Protein AF-A0A6D1ACF1-F1 (afdb_monomer_lite)

Structure (mmCIF, N/CA/C/O backbone):
data_AF-A0A6D1ACF1-F1
#
_entry.id   AF-A0A6D1ACF1-F1
#
loop_
_atom_site.group_PDB
_atom_site.id
_atom_site.type_symbol
_atom_site.label_atom_id
_atom_site.label_alt_id
_atom_site.label_comp_id
_atom_site.label_asym_id
_atom_site.label_entity_id
_atom_site.label_seq_id
_atom_site.pdbx_PDB_ins_code
_atom_site.Cartn_x
_atom_site.Cartn_y
_atom_site.Cartn_z
_atom_site.occupancy
_atom_site.B_iso_or_equiv
_atom_site.auth_seq_id
_atom_site.auth_comp_id
_atom_site.auth_asym_id
_atom_site.auth_atom_id
_atom_site.pdbx_PDB_model_num
ATOM 1 N N . GLY A 1 1 ? -21.758 5.285 34.427 1.00 74.50 1 GLY A N 1
ATOM 2 C CA . GLY A 1 1 ? -21.162 5.764 33.164 1.00 74.50 1 GLY A CA 1
ATOM 3 C C . GLY A 1 1 ? -19.931 4.934 32.872 1.00 74.50 1 GLY A C 1
ATOM 4 O O . GLY A 1 1 ? -19.486 4.248 33.783 1.00 74.50 1 GLY A O 1
ATOM 5 N N . LEU A 1 2 ? -19.433 4.956 31.635 1.00 83.50 2 LEU A N 1
ATOM 6 C CA . LEU A 1 2 ? -18.129 4.371 31.288 1.00 83.50 2 LEU A CA 1
ATOM 7 C C . LEU A 1 2 ? -16.999 5.167 31.961 1.00 83.50 2 LEU A C 1
ATOM 9 O O . LEU A 1 2 ? -17.152 6.373 32.152 1.00 83.50 2 LEU A O 1
ATOM 13 N N . ASP A 1 3 ? -15.914 4.484 32.323 1.00 93.50 3 ASP A N 1
ATOM 14 C CA . ASP A 1 3 ? -14.708 5.090 32.902 1.00 93.50 3 ASP A CA 1
ATOM 15 C C . ASP A 1 3 ? -13.854 5.778 31.815 1.00 93.50 3 ASP A C 1
ATOM 17 O O . ASP A 1 3 ? -13.923 5.405 30.642 1.00 93.50 3 ASP A O 1
ATOM 21 N N . GLU A 1 4 ? -13.060 6.782 32.191 1.00 92.06 4 GLU A N 1
ATOM 22 C CA . GLU A 1 4 ? -12.230 7.598 31.292 1.00 92.06 4 GLU A CA 1
ATOM 23 C C . GLU A 1 4 ? -11.203 6.750 30.528 1.00 92.06 4 GLU A C 1
ATOM 25 O O . GLU A 1 4 ? -11.013 6.945 29.327 1.00 92.06 4 GLU A O 1
ATOM 30 N N . GLU A 1 5 ? -10.620 5.746 31.188 1.00 93.75 5 GLU A N 1
ATOM 31 C CA . GLU A 1 5 ? -9.700 4.787 30.565 1.00 93.75 5 GLU A CA 1
ATOM 32 C C . GLU A 1 5 ? -10.390 4.005 29.436 1.00 93.75 5 GLU A C 1
ATOM 34 O O . GLU A 1 5 ? -9.891 3.947 28.312 1.00 93.75 5 GLU A O 1
ATOM 39 N N . VAL A 1 6 ? -11.607 3.514 29.686 1.00 94.50 6 VAL A N 1
ATOM 40 C CA . VAL A 1 6 ? -12.395 2.772 28.691 1.00 94.50 6 VAL A CA 1
ATOM 41 C C . VAL A 1 6 ? -12.794 3.671 27.518 1.00 94.50 6 VAL A C 1
ATOM 43 O O . VAL A 1 6 ? -12.761 3.249 26.362 1.00 94.50 6 VAL A O 1
ATOM 46 N N . ILE A 1 7 ? -13.157 4.929 27.786 1.00 95.44 7 ILE A N 1
ATOM 47 C CA . ILE A 1 7 ? -13.475 5.905 26.733 1.00 95.44 7 ILE A CA 1
ATOM 48 C C . ILE A 1 7 ? -12.252 6.135 25.837 1.00 95.44 7 ILE A C 1
ATOM 50 O O . ILE A 1 7 ? -12.383 6.167 24.609 1.00 95.44 7 ILE A O 1
ATOM 54 N N . GLN A 1 8 ? -11.067 6.258 26.435 1.00 95.88 8 GLN A N 1
ATOM 55 C CA . GLN A 1 8 ? -9.828 6.473 25.700 1.00 95.88 8 GLN A CA 1
ATOM 56 C C . GLN A 1 8 ? -9.447 5.258 24.842 1.00 95.88 8 GLN A C 1
ATOM 58 O O . GLN A 1 8 ? -9.085 5.429 23.676 1.00 95.88 8 GLN A O 1
ATOM 63 N N . GLU A 1 9 ? -9.576 4.038 25.366 1.00 95.88 9 GLU A N 1
ATOM 64 C CA . GLU A 1 9 ? -9.336 2.80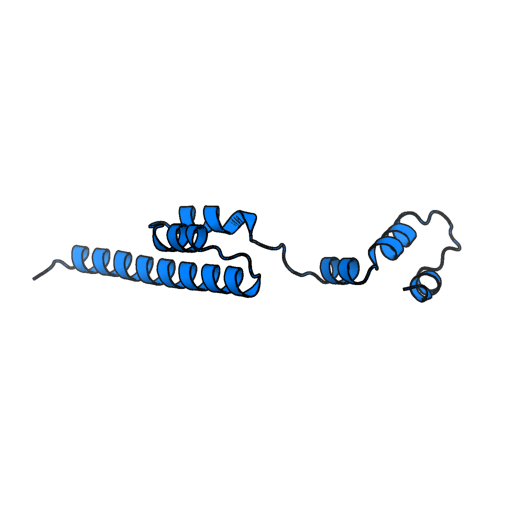3 24.606 1.00 95.88 9 GLU A CA 1
ATOM 65 C C . GLU A 1 9 ? -10.275 2.678 23.401 1.00 95.88 9 GLU A C 1
ATOM 67 O O . GLU A 1 9 ? -9.830 2.423 22.276 1.00 95.88 9 GLU A O 1
ATOM 72 N N . ILE A 1 10 ? -11.573 2.933 23.603 1.00 95.81 10 ILE A N 1
ATOM 73 C CA . ILE A 1 10 ? -12.570 2.918 22.524 1.00 95.81 10 ILE A CA 1
ATOM 74 C C . ILE A 1 10 ? -12.204 3.946 21.451 1.00 95.81 10 ILE A C 1
ATOM 76 O O . ILE A 1 10 ? -12.243 3.638 20.258 1.00 95.81 10 ILE A O 1
ATOM 80 N N . HIS A 1 11 ? -11.816 5.158 21.853 1.00 96.25 11 HIS A N 1
ATOM 81 C CA . HIS A 1 11 ? -11.423 6.207 20.917 1.00 96.25 11 HIS A CA 1
ATOM 82 C C . HIS A 1 11 ? -10.178 5.820 20.100 1.00 96.25 11 HIS A C 1
ATOM 84 O O . HIS A 1 11 ? -10.126 6.058 18.887 1.00 96.25 11 HIS A O 1
ATOM 90 N N . GLN A 1 12 ? -9.186 5.185 20.728 1.00 96.25 12 GLN A N 1
ATOM 91 C CA . GLN A 1 12 ? -7.991 4.690 20.041 1.00 96.25 12 GLN A CA 1
ATOM 92 C C . GLN A 1 12 ? -8.331 3.592 19.030 1.00 96.25 12 GLN A C 1
ATOM 94 O O . GLN A 1 12 ? -7.911 3.679 17.873 1.00 96.25 12 GLN A O 1
ATOM 99 N N . MET A 1 13 ? -9.140 2.603 19.425 1.00 95.75 13 MET A N 1
ATOM 100 C CA . MET A 1 13 ? -9.601 1.549 18.517 1.00 95.75 13 MET A CA 1
ATOM 101 C C . MET A 1 13 ? -10.401 2.120 17.347 1.00 95.75 13 MET A C 1
ATOM 103 O O . MET A 1 13 ? -10.191 1.730 16.198 1.00 95.75 13 MET A O 1
ATOM 107 N N . TYR A 1 14 ? -11.295 3.069 17.611 1.00 96.81 14 TYR A N 1
ATOM 108 C CA . TYR A 1 14 ? -12.080 3.737 16.578 1.00 96.81 14 TYR A CA 1
ATOM 109 C C . TYR A 1 14 ? -11.184 4.468 15.570 1.00 96.81 14 TYR A C 1
ATOM 111 O O . TYR A 1 14 ? -11.306 4.267 14.360 1.00 96.81 14 TYR A O 1
ATOM 119 N N . THR A 1 15 ? -10.233 5.259 16.068 1.00 97.12 15 THR A N 1
ATOM 120 C CA . THR A 1 15 ? -9.294 6.014 15.229 1.00 97.12 15 THR A CA 1
ATOM 121 C C . THR A 1 15 ? -8.444 5.077 14.373 1.00 97.12 15 THR A C 1
ATOM 123 O O . THR A 1 15 ? -8.320 5.279 13.164 1.00 97.12 15 THR A O 1
ATOM 126 N N . TYR A 1 16 ? -7.918 4.004 14.969 1.00 96.25 16 TYR A N 1
ATOM 127 C CA . TYR A 1 16 ? -7.146 2.993 14.253 1.00 96.25 16 TYR A CA 1
ATOM 128 C C . TYR A 1 16 ? -7.950 2.351 13.112 1.00 96.25 16 TYR A C 1
ATOM 130 O O . TYR A 1 16 ? -7.443 2.234 11.993 1.00 96.25 16 TYR A O 1
ATOM 138 N N . ASN A 1 17 ? -9.209 1.982 13.368 1.00 96.31 17 ASN A N 1
ATOM 139 C CA . ASN A 1 17 ? -10.082 1.370 12.366 1.00 96.31 17 ASN A CA 1
ATOM 140 C C . ASN A 1 17 ? -10.418 2.332 11.218 1.00 96.31 17 ASN A C 1
ATOM 142 O O . ASN A 1 17 ? -10.419 1.921 10.058 1.00 96.31 17 ASN A O 1
ATOM 146 N N . ILE A 1 18 ? -10.631 3.622 11.504 1.00 97.38 18 ILE A N 1
ATOM 147 C CA . ILE A 1 18 ? -10.799 4.638 10.453 1.00 97.38 18 ILE A CA 1
ATOM 148 C C . ILE A 1 18 ? -9.571 4.688 9.547 1.00 97.38 18 ILE A C 1
ATOM 150 O O . ILE A 1 18 ? -9.702 4.712 8.323 1.00 97.38 18 ILE A O 1
ATOM 154 N N . GLU A 1 19 ? -8.373 4.738 10.126 1.00 97.19 19 GLU A N 1
ATOM 155 C CA . GLU A 1 19 ? -7.138 4.808 9.347 1.00 97.19 19 GLU A CA 1
ATOM 156 C C . GLU A 1 19 ? -6.908 3.545 8.517 1.00 97.19 19 GLU A C 1
ATOM 158 O O . GLU A 1 19 ? -6.481 3.640 7.364 1.00 97.19 19 GLU A O 1
ATOM 163 N N . LEU A 1 20 ? -7.213 2.373 9.079 1.00 97.44 20 LEU A N 1
ATOM 164 C CA . LEU A 1 20 ? -7.147 1.105 8.362 1.00 97.44 20 LEU A CA 1
ATOM 165 C C . LEU A 1 20 ? -8.100 1.107 7.160 1.00 97.44 20 LEU A C 1
ATOM 167 O O . LEU A 1 20 ? -7.665 0.810 6.050 1.00 97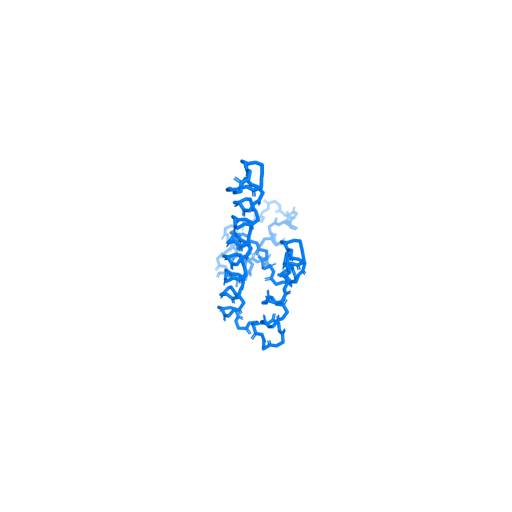.44 20 LEU A O 1
ATOM 171 N N . ASN A 1 21 ? -9.358 1.514 7.347 1.00 97.38 21 ASN A N 1
ATOM 172 C CA . ASN A 1 21 ? -10.347 1.574 6.268 1.00 97.38 21 ASN A CA 1
ATOM 173 C C . ASN A 1 21 ? -9.949 2.565 5.169 1.00 97.38 21 ASN A C 1
ATOM 175 O O . ASN A 1 21 ? -9.944 2.205 3.994 1.00 97.38 21 ASN A O 1
ATOM 179 N N . LYS A 1 22 ? -9.487 3.769 5.535 1.00 97.56 22 LYS A N 1
ATOM 180 C CA . LYS A 1 22 ? -8.943 4.735 4.563 1.00 97.56 22 LYS A CA 1
ATOM 181 C C . LYS A 1 22 ? -7.792 4.143 3.750 1.00 97.56 22 LYS A C 1
ATOM 183 O O . LYS A 1 22 ? -7.657 4.412 2.557 1.00 97.56 22 LYS A O 1
ATOM 188 N N . ARG A 1 23 ? -6.936 3.339 4.389 1.00 97.06 23 ARG A N 1
ATOM 189 C CA . ARG A 1 23 ? -5.817 2.685 3.709 1.00 97.06 23 ARG A CA 1
ATOM 190 C C . ARG A 1 23 ? -6.284 1.570 2.770 1.00 97.06 23 ARG A C 1
ATOM 192 O O . ARG A 1 23 ? -5.755 1.497 1.661 1.00 97.06 23 ARG A O 1
ATOM 199 N N . LYS A 1 24 ? -7.270 0.759 3.174 1.00 97.88 24 LYS A N 1
ATOM 200 C CA . LYS A 1 24 ? -7.908 -0.260 2.319 1.00 97.88 24 LYS A CA 1
ATOM 201 C C . LYS A 1 24 ? -8.475 0.376 1.050 1.00 97.88 24 LYS A C 1
ATOM 203 O O . LYS A 1 24 ? -8.103 -0.028 -0.048 1.00 97.88 24 LYS A O 1
ATOM 208 N N . GLU A 1 25 ? -9.274 1.433 1.199 1.00 97.56 25 GLU A N 1
ATOM 209 C CA . GLU A 1 25 ? -9.871 2.177 0.081 1.00 97.56 25 GLU A CA 1
ATOM 210 C C . GLU A 1 25 ? -8.809 2.722 -0.885 1.00 97.56 25 GLU A C 1
ATOM 212 O O . GLU A 1 25 ? -8.928 2.572 -2.102 1.00 97.56 25 GLU A O 1
ATOM 217 N N . ALA A 1 26 ? -7.733 3.312 -0.353 1.00 96.19 26 ALA A N 1
ATOM 218 C CA . ALA A 1 26 ? -6.642 3.831 -1.173 1.00 96.19 26 ALA A CA 1
ATOM 219 C C . ALA A 1 26 ? -5.941 2.727 -1.981 1.00 96.19 26 ALA A C 1
ATOM 221 O O . ALA A 1 26 ? -5.642 2.923 -3.158 1.00 96.19 26 ALA A O 1
ATOM 222 N N . ILE A 1 27 ? -5.681 1.568 -1.368 1.00 95.44 27 ILE A N 1
ATOM 223 C CA . ILE A 1 27 ? -5.056 0.422 -2.042 1.00 95.44 27 ILE A CA 1
ATOM 224 C C . ILE A 1 27 ? -5.978 -0.135 -3.128 1.00 95.44 27 ILE A C 1
ATOM 226 O O . ILE A 1 27 ? -5.519 -0.336 -4.252 1.00 95.44 27 ILE A O 1
ATOM 230 N N . ILE A 1 28 ? -7.266 -0.325 -2.828 1.00 96.81 28 ILE A N 1
ATOM 231 C CA . ILE A 1 28 ? -8.273 -0.777 -3.799 1.00 96.81 28 ILE A CA 1
ATOM 232 C C . ILE A 1 28 ? -8.271 0.149 -5.013 1.00 96.81 28 ILE A C 1
ATOM 234 O O . ILE A 1 28 ? -8.089 -0.325 -6.131 1.00 96.81 28 ILE A O 1
ATOM 238 N N . LYS A 1 29 ? -8.349 1.466 -4.798 1.00 96.06 29 LYS A N 1
ATOM 239 C CA . LYS A 1 29 ? -8.335 2.451 -5.884 1.00 96.06 29 LYS A CA 1
ATOM 240 C C . LYS A 1 29 ? -7.071 2.360 -6.745 1.00 96.06 29 LYS A C 1
ATOM 242 O O . LYS A 1 29 ? -7.162 2.360 -7.968 1.00 96.06 29 LYS A O 1
ATOM 247 N N . ILE A 1 30 ? -5.892 2.226 -6.129 1.00 93.12 30 ILE A N 1
ATOM 248 C CA . ILE A 1 30 ? -4.625 2.065 -6.867 1.00 93.12 30 ILE A CA 1
ATOM 249 C C . ILE A 1 30 ? -4.641 0.787 -7.719 1.00 93.12 30 ILE A C 1
ATOM 251 O O . ILE A 1 30 ? -4.152 0.784 -8.850 1.00 93.12 30 ILE A O 1
ATOM 255 N N . LEU A 1 31 ? -5.167 -0.313 -7.179 1.00 93.75 31 LEU A N 1
ATOM 256 C CA . LEU A 1 31 ? -5.259 -1.585 -7.893 1.00 93.75 31 LEU A CA 1
ATOM 257 C C . LEU A 1 31 ? -6.282 -1.526 -9.036 1.00 93.75 31 LEU A C 1
ATOM 259 O O . LEU A 1 31 ? -6.016 -2.078 -10.104 1.00 93.75 31 LEU A O 1
ATOM 263 N N . GLU A 1 32 ? -7.406 -0.828 -8.853 1.00 94.50 32 GLU A N 1
ATOM 264 C CA . GLU A 1 32 ? -8.407 -0.575 -9.900 1.00 94.50 32 GLU A CA 1
ATOM 265 C C . GLU A 1 32 ? -7.825 0.260 -11.042 1.00 94.50 32 GLU A C 1
ATOM 267 O O . GLU A 1 32 ? -7.929 -0.133 -12.204 1.00 94.50 32 GLU A O 1
ATOM 272 N N . GLU A 1 33 ? -7.140 1.363 -10.726 1.00 91.56 33 GLU A N 1
ATOM 273 C CA . GLU A 1 33 ? -6.486 2.235 -11.714 1.00 91.56 33 GLU A CA 1
ATOM 274 C C . GLU A 1 33 ? -5.453 1.473 -12.558 1.00 91.56 33 GLU A C 1
ATOM 276 O O . GLU A 1 33 ? -5.304 1.724 -13.756 1.00 91.56 33 GLU A O 1
ATOM 281 N N . LYS A 1 34 ? -4.767 0.497 -11.953 1.00 87.69 34 LYS A N 1
ATOM 282 C CA . LYS A 1 34 ? -3.809 -0.381 -12.640 1.00 87.69 34 LYS A CA 1
ATOM 283 C C . LYS A 1 34 ? -4.449 -1.595 -13.317 1.00 87.69 34 LYS A C 1
ATOM 285 O O . LYS A 1 34 ? -3.725 -2.358 -13.951 1.00 87.69 34 LYS A O 1
ATOM 290 N N . LYS A 1 35 ? -5.769 -1.787 -13.198 1.00 91.75 35 LYS A N 1
ATOM 291 C CA . LYS A 1 35 ? -6.502 -2.980 -13.668 1.00 91.75 35 LYS A CA 1
ATOM 292 C C . LYS A 1 35 ? -5.959 -4.297 -13.086 1.00 91.75 35 LYS A C 1
ATOM 294 O O . LYS A 1 35 ? -6.005 -5.333 -13.740 1.00 91.75 35 LYS A O 1
ATOM 299 N N . LEU A 1 36 ? -5.432 -4.244 -11.860 1.00 91.88 36 LEU A N 1
ATOM 300 C CA . LEU A 1 36 ? -4.883 -5.384 -11.113 1.00 91.88 36 LEU A CA 1
ATOM 301 C C . LEU A 1 36 ? -5.844 -5.896 -10.029 1.00 91.88 36 LEU A C 1
ATOM 303 O O . LEU A 1 36 ? -5.580 -6.935 -9.426 1.00 91.88 36 LEU A O 1
ATOM 307 N N . LEU A 1 37 ? -6.944 -5.183 -9.756 1.00 95.62 37 LEU A N 1
ATOM 308 C CA . LEU A 1 37 ? -7.926 -5.610 -8.763 1.00 95.62 37 LEU A CA 1
ATOM 309 C C . LEU A 1 37 ? -8.760 -6.792 -9.282 1.00 95.62 37 LEU A C 1
ATOM 311 O O . LEU A 1 37 ? -9.480 -6.671 -10.272 1.00 95.62 37 LEU A O 1
ATOM 315 N N . THR A 1 38 ? -8.718 -7.910 -8.559 1.00 95.44 38 THR A N 1
ATOM 316 C CA . THR A 1 38 ? -9.635 -9.044 -8.737 1.00 95.44 38 THR A CA 1
ATOM 317 C C . THR A 1 38 ? -10.657 -9.090 -7.600 1.00 95.44 38 THR A C 1
ATOM 319 O O . THR A 1 38 ? -10.430 -8.517 -6.533 1.00 95.44 38 THR A O 1
ATOM 322 N N . ALA A 1 39 ? -11.776 -9.795 -7.801 1.00 95.75 39 ALA A N 1
ATOM 323 C CA . ALA A 1 39 ? -12.787 -9.972 -6.755 1.00 95.75 39 ALA A CA 1
ATOM 324 C C . ALA A 1 39 ? -12.197 -10.632 -5.494 1.00 95.75 39 ALA A C 1
ATOM 326 O O . ALA A 1 39 ? -12.413 -10.145 -4.390 1.00 95.75 39 ALA A O 1
ATOM 327 N N . GLU A 1 40 ? -11.373 -11.671 -5.665 1.00 95.25 40 GLU A N 1
ATOM 328 C CA . GLU A 1 40 ? -10.685 -12.345 -4.555 1.00 95.25 40 GLU A CA 1
ATOM 329 C C . GLU A 1 40 ? -9.719 -11.417 -3.809 1.00 95.25 40 GLU A C 1
ATOM 331 O O . GLU A 1 40 ? -9.648 -11.445 -2.581 1.00 95.25 40 GLU A O 1
ATOM 336 N N . LEU A 1 41 ? -8.965 -10.585 -4.538 1.00 94.25 41 LEU A N 1
ATOM 337 C CA . LEU A 1 41 ? -8.028 -9.639 -3.934 1.00 94.25 41 LEU A CA 1
ATOM 338 C C . LEU A 1 41 ? -8.767 -8.546 -3.159 1.00 94.25 41 LEU A C 1
ATOM 340 O O . LEU A 1 41 ? -8.334 -8.181 -2.069 1.00 94.25 41 LEU A O 1
ATOM 344 N N . LYS A 1 42 ? -9.897 -8.066 -3.690 1.00 96.19 42 LYS A N 1
ATOM 345 C CA . LYS A 1 42 ? -10.764 -7.113 -2.997 1.00 96.19 42 LYS A CA 1
ATOM 346 C C . LYS A 1 42 ? -11.269 -7.691 -1.675 1.00 96.19 42 LYS A C 1
ATOM 348 O O . LYS A 1 42 ? -11.067 -7.063 -0.644 1.00 96.19 42 LYS A O 1
ATOM 353 N N . THR A 1 43 ? -11.816 -8.908 -1.688 1.00 96.81 43 THR A N 1
ATOM 354 C CA . THR A 1 43 ? -12.269 -9.591 -0.466 1.00 96.81 43 THR A CA 1
ATOM 355 C C . THR A 1 43 ? -11.140 -9.731 0.554 1.00 96.81 43 THR A C 1
ATOM 357 O O . THR A 1 43 ? -11.319 -9.365 1.710 1.00 96.81 43 THR A O 1
ATOM 360 N N . LYS A 1 44 ? -9.940 -10.149 0.127 1.00 96.06 44 LYS A N 1
ATOM 361 C CA . LYS A 1 44 ? -8.771 -10.231 1.021 1.00 96.06 44 LYS A CA 1
ATOM 362 C C . LYS A 1 44 ? -8.397 -8.885 1.648 1.00 96.06 44 LYS A C 1
ATOM 364 O O . LYS A 1 44 ? -7.968 -8.853 2.795 1.00 96.06 44 LYS A O 1
ATOM 369 N N . ILE A 1 45 ? -8.524 -7.784 0.907 1.00 96.50 45 ILE A N 1
ATOM 370 C CA . ILE A 1 45 ? -8.257 -6.432 1.421 1.00 96.50 45 ILE A CA 1
ATOM 371 C C . ILE A 1 45 ? -9.362 -5.978 2.386 1.00 96.50 45 ILE A C 1
ATOM 373 O O . ILE A 1 45 ? -9.065 -5.333 3.391 1.00 96.50 45 ILE A O 1
ATOM 377 N N . ASP A 1 46 ? -10.619 -6.320 2.117 1.00 95.69 46 ASP A N 1
ATOM 378 C CA . ASP A 1 46 ? -11.748 -5.955 2.974 1.00 95.69 46 ASP A CA 1
ATOM 379 C C . ASP A 1 46 ? -11.709 -6.710 4.318 1.00 95.69 46 ASP A C 1
ATOM 381 O O . ASP A 1 46 ? -11.999 -6.113 5.356 1.00 95.69 46 ASP A O 1
ATOM 385 N N . GLU A 1 47 ? -11.252 -7.966 4.327 1.00 96.19 47 GLU A N 1
ATOM 386 C CA . GLU A 1 47 ? -11.212 -8.852 5.505 1.00 96.19 47 GLU A CA 1
ATOM 387 C C . GLU A 1 47 ? -10.000 -8.657 6.437 1.00 96.19 47 GLU A C 1
ATOM 389 O O . GLU A 1 47 ? -9.981 -9.221 7.526 1.00 96.19 47 GLU A O 1
ATOM 394 N N . VAL A 1 48 ? -8.967 -7.890 6.063 1.00 95.94 48 VAL A N 1
ATOM 395 C CA . VAL A 1 48 ? -7.798 -7.724 6.952 1.00 95.94 48 VAL A CA 1
ATOM 396 C C . VAL A 1 48 ? -8.059 -6.763 8.108 1.00 95.94 48 VAL A C 1
ATOM 398 O O . VAL A 1 48 ? -8.445 -5.614 7.907 1.00 95.94 48 VAL A O 1
ATOM 401 N N . ASP A 1 49 ? -7.702 -7.184 9.318 1.00 93.94 49 ASP A N 1
ATOM 402 C CA . ASP A 1 49 ? -7.908 -6.390 10.542 1.00 93.94 49 ASP A CA 1
ATOM 403 C C . ASP A 1 49 ? -6.659 -5.623 10.997 1.00 93.94 49 ASP A C 1
ATOM 405 O O . ASP A 1 49 ? -6.679 -4.851 11.960 1.00 93.94 49 ASP A O 1
ATOM 409 N N . THR A 1 50 ? -5.529 -5.819 10.309 1.00 95.81 50 THR A N 1
ATOM 410 C CA . THR A 1 50 ? -4.262 -5.183 10.678 1.00 95.81 50 THR A CA 1
ATOM 411 C C . THR A 1 50 ? -3.623 -4.432 9.522 1.00 95.81 50 THR A C 1
ATOM 413 O O . THR A 1 50 ? -3.602 -4.898 8.381 1.00 95.81 50 THR A O 1
ATOM 416 N N . LYS A 1 51 ? -3.019 -3.278 9.836 1.00 94.44 51 LYS A N 1
ATOM 417 C CA . LYS A 1 51 ? -2.236 -2.497 8.865 1.00 94.44 51 LYS A 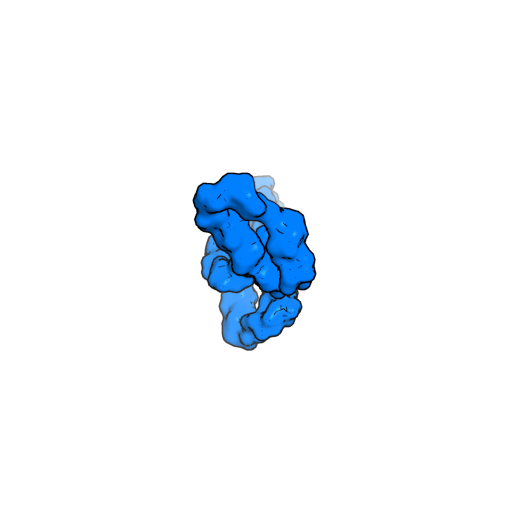CA 1
ATOM 418 C C . LYS A 1 51 ? -1.086 -3.322 8.273 1.00 94.44 51 LYS A C 1
ATOM 420 O O . LYS A 1 51 ? -0.811 -3.213 7.086 1.00 94.44 51 LYS A O 1
ATOM 425 N N . ALA A 1 52 ? -0.448 -4.174 9.077 1.00 95.50 52 ALA A N 1
ATOM 426 C CA . ALA A 1 52 ? 0.651 -5.023 8.621 1.00 95.50 52 ALA A CA 1
ATOM 427 C C . ALA A 1 52 ? 0.197 -6.060 7.579 1.00 95.50 52 ALA A C 1
ATOM 429 O O . ALA A 1 52 ? 0.817 -6.177 6.525 1.00 95.50 52 ALA A O 1
ATOM 430 N N . ALA A 1 53 ? -0.906 -6.774 7.834 1.00 96.31 53 ALA A N 1
ATOM 431 C CA . ALA A 1 53 ? -1.449 -7.732 6.871 1.00 96.31 53 ALA A CA 1
ATOM 432 C C . ALA A 1 53 ? -1.891 -7.044 5.572 1.00 96.31 53 ALA A C 1
ATOM 434 O O . ALA A 1 53 ? -1.619 -7.552 4.485 1.00 96.31 53 ALA A O 1
ATOM 435 N N . LEU A 1 54 ? -2.502 -5.859 5.682 1.00 97.38 54 LEU A N 1
ATOM 436 C CA . LEU A 1 54 ? -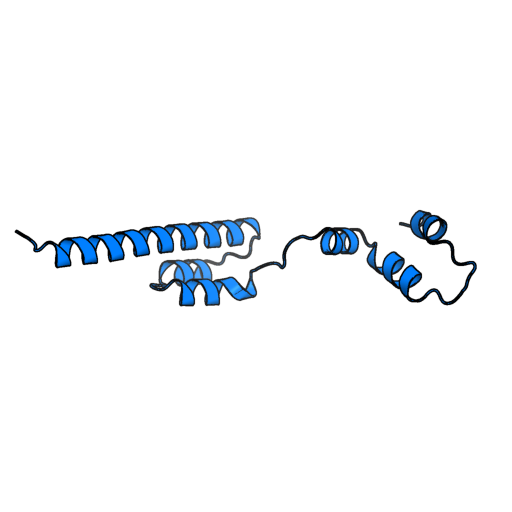2.883 -5.050 4.528 1.00 97.38 54 LEU A CA 1
ATOM 437 C C . LEU A 1 54 ? -1.675 -4.672 3.657 1.00 97.38 54 LEU A C 1
ATOM 439 O O . LEU A 1 54 ? -1.720 -4.827 2.437 1.00 97.38 54 LEU A O 1
ATOM 443 N N . GLU A 1 55 ? -0.583 -4.205 4.267 1.00 95.00 55 GLU A N 1
ATOM 444 C CA . GLU A 1 55 ? 0.632 -3.861 3.522 1.00 95.00 55 GLU A CA 1
ATOM 445 C C . GLU A 1 55 ? 1.274 -5.093 2.879 1.00 95.00 55 GLU A C 1
ATOM 447 O O . GLU A 1 55 ? 1.679 -5.009 1.724 1.00 95.00 55 GLU A O 1
ATOM 452 N N . ASN A 1 56 ? 1.284 -6.247 3.553 1.00 95.44 56 ASN A N 1
ATOM 453 C CA . ASN A 1 56 ? 1.804 -7.492 2.981 1.00 95.44 56 ASN A CA 1
ATOM 454 C C . ASN A 1 56 ? 1.034 -7.932 1.726 1.00 95.44 56 ASN A C 1
ATOM 456 O O . ASN A 1 56 ? 1.643 -8.409 0.771 1.00 95.44 56 ASN A O 1
ATOM 460 N N . ILE A 1 57 ? -0.294 -7.755 1.704 1.00 94.81 57 ILE A N 1
ATOM 461 C CA . ILE A 1 57 ? -1.118 -8.033 0.516 1.00 94.81 57 ILE A CA 1
ATOM 462 C C . ILE A 1 57 ? -0.767 -7.072 -0.623 1.00 94.81 57 ILE A C 1
ATOM 464 O O . ILE A 1 57 ? -0.721 -7.478 -1.782 1.00 94.81 57 ILE A O 1
ATOM 468 N N . TYR A 1 58 ? -0.537 -5.797 -0.310 1.00 93.69 58 TYR A N 1
ATOM 469 C CA . TYR A 1 58 ? -0.283 -4.766 -1.314 1.00 93.69 58 TYR A CA 1
ATOM 470 C C . TYR A 1 58 ? 1.167 -4.738 -1.827 1.00 93.69 58 TYR A C 1
ATOM 472 O O . TYR A 1 58 ? 1.412 -4.267 -2.939 1.00 93.69 58 TYR A O 1
ATOM 480 N N . GLU A 1 59 ? 2.125 -5.256 -1.058 1.00 91.44 59 GLU A N 1
ATOM 481 C CA . GLU A 1 59 ? 3.562 -5.215 -1.352 1.00 91.44 59 GLU A CA 1
ATOM 482 C C . GLU A 1 59 ? 3.931 -5.651 -2.785 1.00 91.44 59 GLU A C 1
ATOM 484 O O . GLU A 1 59 ? 4.640 -4.896 -3.454 1.00 91.44 59 GLU A O 1
ATOM 489 N N . PRO A 1 60 ? 3.395 -6.760 -3.341 1.00 89.81 60 PRO A N 1
ATOM 490 C CA . PRO A 1 60 ? 3.721 -7.197 -4.704 1.00 89.81 60 PRO A CA 1
ATOM 491 C C . PRO A 1 60 ? 3.266 -6.223 -5.802 1.00 89.81 60 PRO A C 1
ATOM 493 O O . PRO A 1 60 ? 3.748 -6.281 -6.930 1.00 89.81 60 PRO A O 1
ATOM 496 N N . PHE A 1 61 ? 2.318 -5.334 -5.494 1.00 89.06 61 PHE A N 1
ATOM 497 C CA . PHE A 1 61 ? 1.687 -4.413 -6.444 1.00 89.06 61 PHE A CA 1
ATOM 498 C C . PHE A 1 61 ? 2.208 -2.975 -6.331 1.00 89.06 61 PHE A C 1
ATOM 500 O O . PHE A 1 61 ? 1.845 -2.101 -7.142 1.00 89.06 61 PHE A O 1
ATOM 507 N N . LYS A 1 62 ? 3.059 -2.701 -5.333 1.00 84.94 62 LYS A N 1
ATOM 508 C CA . LYS A 1 62 ? 3.779 -1.434 -5.221 1.00 84.94 62 LYS A CA 1
ATOM 509 C C . LYS A 1 62 ? 4.733 -1.315 -6.401 1.00 84.94 62 LYS A C 1
ATOM 511 O O . LYS A 1 62 ? 5.848 -1.818 -6.402 1.00 84.94 62 LYS A O 1
ATOM 516 N N . VAL A 1 63 ? 4.278 -0.600 -7.425 1.00 72.31 63 VAL A N 1
ATOM 517 C CA . VAL A 1 63 ? 5.149 -0.153 -8.513 1.00 72.31 63 VAL A CA 1
ATOM 518 C C . VAL A 1 63 ? 6.196 0.756 -7.880 1.00 72.31 63 VAL A C 1
ATOM 520 O O . VAL A 1 63 ? 5.838 1.717 -7.191 1.00 72.31 63 VAL A O 1
ATOM 523 N N . GLY A 1 64 ? 7.473 0.427 -8.087 1.00 68.75 64 GLY A N 1
ATOM 524 C CA . GLY A 1 64 ? 8.583 1.290 -7.696 1.00 68.75 64 GLY A CA 1
ATOM 525 C C . GLY A 1 64 ? 8.320 2.713 -8.187 1.00 68.75 64 GLY A C 1
ATOM 526 O O . GLY A 1 64 ? 7.696 2.899 -9.233 1.00 68.75 6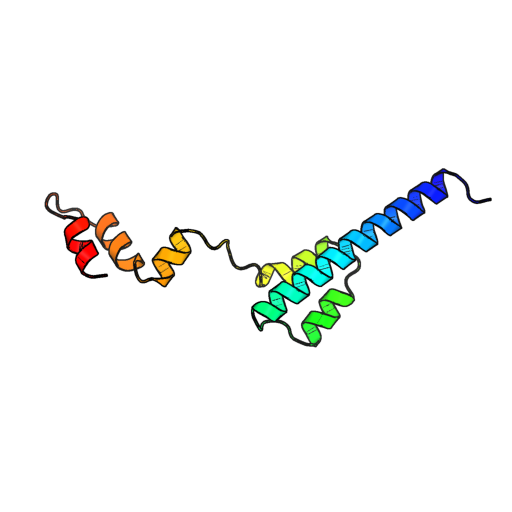4 GLY A O 1
ATOM 527 N N . LYS A 1 65 ? 8.711 3.726 -7.405 1.00 67.31 65 LYS A N 1
ATOM 528 C CA . LYS A 1 65 ? 8.418 5.128 -7.742 1.00 67.31 65 LYS A CA 1
ATOM 529 C C . LYS A 1 65 ? 8.745 5.385 -9.214 1.00 67.31 65 LYS A C 1
ATOM 531 O O . LYS A 1 65 ? 9.859 5.087 -9.644 1.00 67.31 65 LYS A O 1
ATOM 536 N N . LYS A 1 66 ? 7.800 5.975 -9.959 1.00 63.56 66 LYS A N 1
ATOM 537 C CA . LYS A 1 66 ? 8.138 6.605 -11.235 1.00 63.56 66 LYS A CA 1
ATOM 538 C C . LYS A 1 66 ? 9.174 7.680 -10.927 1.00 63.56 66 LYS A C 1
ATOM 540 O O . LYS A 1 66 ? 8.893 8.667 -10.252 1.00 63.56 66 LYS A O 1
ATOM 545 N N . THR A 1 67 ? 10.402 7.407 -11.320 1.00 81.69 67 THR A N 1
ATOM 546 C CA . THR A 1 67 ? 11.531 8.321 -11.264 1.00 81.69 67 THR A CA 1
ATOM 547 C C . THR A 1 67 ? 11.838 8.782 -12.680 1.00 81.69 67 THR A C 1
ATOM 549 O O . THR A 1 67 ? 11.493 8.105 -13.652 1.00 81.69 67 THR A O 1
ATOM 552 N N . LYS A 1 68 ? 12.571 9.891 -12.805 1.00 84.19 68 LYS A N 1
ATOM 553 C CA . LYS A 1 68 ? 13.117 10.317 -14.100 1.00 84.19 68 LYS A CA 1
ATOM 554 C C . LYS A 1 68 ? 13.893 9.189 -14.795 1.00 84.19 68 LYS A C 1
ATOM 556 O O . LYS A 1 68 ? 13.848 9.092 -16.012 1.00 84.19 68 LYS A O 1
ATOM 561 N N . ALA A 1 69 ? 14.541 8.307 -14.026 1.00 84.75 69 ALA A N 1
ATOM 562 C CA . ALA A 1 69 ? 15.219 7.128 -14.559 1.00 84.75 69 ALA A CA 1
ATOM 563 C C . ALA A 1 69 ? 14.236 6.112 -15.165 1.00 84.75 69 ALA A C 1
ATOM 565 O O . ALA A 1 69 ? 14.408 5.712 -16.309 1.00 84.75 69 ALA A O 1
ATOM 566 N N . THR A 1 70 ? 13.167 5.737 -14.453 1.00 83.62 70 THR A N 1
ATOM 567 C CA . THR A 1 70 ? 12.160 4.803 -15.000 1.00 83.62 70 THR A CA 1
ATOM 568 C C . THR A 1 70 ? 11.406 5.381 -16.201 1.00 83.62 70 THR A C 1
ATOM 570 O O . THR A 1 70 ? 11.019 4.634 -17.091 1.00 83.62 70 THR A O 1
ATOM 573 N N . GLU A 1 71 ? 11.206 6.703 -16.243 1.00 86.94 71 GLU A N 1
ATOM 574 C CA . GLU A 1 71 ? 10.619 7.386 -17.404 1.00 86.94 71 GLU A CA 1
ATOM 575 C C . GLU A 1 71 ? 11.580 7.384 -18.596 1.00 86.94 71 GLU A C 1
ATOM 577 O O . GLU A 1 71 ? 11.168 7.050 -19.702 1.00 86.94 71 GLU A O 1
ATOM 582 N N . ALA A 1 72 ? 12.865 7.672 -18.373 1.00 88.06 72 ALA A N 1
ATOM 583 C CA . ALA A 1 72 ? 13.889 7.612 -19.412 1.00 88.06 72 ALA A CA 1
ATOM 584 C C . ALA A 1 72 ? 14.030 6.199 -20.005 1.00 88.06 72 ALA A C 1
ATOM 586 O O . ALA A 1 72 ? 14.090 6.053 -21.224 1.00 88.06 72 ALA A O 1
ATOM 587 N N . ILE A 1 73 ? 14.006 5.158 -19.165 1.00 85.81 73 ILE A N 1
ATOM 588 C CA . ILE A 1 73 ? 14.008 3.757 -19.618 1.00 85.81 73 ILE A CA 1
ATOM 589 C C . ILE A 1 73 ? 12.771 3.469 -20.479 1.00 85.81 73 ILE A C 1
ATOM 591 O O . ILE A 1 73 ? 12.899 2.910 -21.564 1.00 85.81 73 ILE A O 1
ATOM 595 N N . ALA A 1 74 ? 11.579 3.904 -20.053 1.00 85.12 74 ALA A N 1
ATOM 596 C CA . ALA A 1 74 ? 10.345 3.719 -20.824 1.00 85.12 74 ALA A CA 1
ATOM 597 C C . ALA A 1 74 ? 10.348 4.455 -22.180 1.00 85.12 74 ALA A C 1
ATOM 599 O O . ALA A 1 74 ? 9.665 4.022 -23.105 1.00 85.12 74 ALA A O 1
ATOM 600 N N . LEU A 1 75 ? 11.120 5.539 -22.308 1.00 91.31 75 LEU A N 1
ATOM 601 C CA . LEU A 1 75 ? 11.356 6.258 -23.565 1.00 91.31 75 LEU A CA 1
ATOM 602 C C . LEU A 1 75 ? 12.443 5.609 -24.443 1.00 91.31 75 LEU A C 1
ATOM 604 O O . LEU A 1 75 ? 12.769 6.145 -25.496 1.00 91.31 75 LEU A O 1
ATOM 608 N N . GLY A 1 76 ? 13.014 4.471 -24.034 1.00 89.75 76 GLY A N 1
ATOM 609 C CA . GLY A 1 76 ? 14.058 3.770 -24.784 1.00 89.75 76 GLY A CA 1
ATOM 610 C C . GLY A 1 76 ? 15.470 4.334 -24.592 1.00 89.75 76 GLY A C 1
ATOM 611 O O . GLY A 1 76 ? 16.393 3.900 -25.276 1.00 89.75 76 GLY A O 1
ATOM 612 N N . LEU A 1 77 ? 15.677 5.252 -23.640 1.00 94.31 77 LEU A N 1
ATOM 613 C CA . LEU A 1 77 ? 16.973 5.911 -23.403 1.00 94.31 77 LEU A CA 1
ATOM 614 C C . LEU A 1 77 ? 17.989 5.035 -22.651 1.00 94.31 77 LEU A C 1
ATOM 616 O O . LEU A 1 77 ? 19.100 5.477 -22.362 1.00 94.31 77 LEU A O 1
ATOM 620 N N . GLU A 1 78 ? 17.630 3.794 -22.325 1.00 92.50 78 GLU A N 1
ATOM 621 C CA . GLU A 1 78 ? 18.514 2.850 -21.635 1.00 92.50 78 GLU A CA 1
ATOM 622 C C . GLU A 1 78 ? 19.774 2.541 -22.458 1.00 92.50 78 GLU A C 1
ATOM 624 O O . GLU A 1 78 ? 20.882 2.569 -21.929 1.00 92.50 78 GLU A O 1
ATOM 629 N N . GLN A 1 79 ? 19.626 2.342 -23.771 1.00 92.50 79 GLN A N 1
ATOM 630 C CA . GLN A 1 79 ? 20.750 2.044 -24.667 1.00 92.50 79 GLN A CA 1
ATOM 631 C C . GLN A 1 79 ? 21.708 3.236 -24.823 1.00 92.50 79 GLN A C 1
ATOM 633 O O . GLN A 1 79 ? 22.927 3.056 -24.893 1.00 92.50 79 GLN A O 1
ATOM 638 N N . LEU A 1 80 ? 21.181 4.465 -24.794 1.00 92.69 80 LEU A N 1
ATOM 639 C CA . LEU A 1 80 ? 21.998 5.677 -24.759 1.00 92.69 80 LEU A CA 1
ATOM 640 C C . LEU A 1 80 ? 22.813 5.750 -23.462 1.00 92.69 80 LEU A C 1
ATOM 642 O O . LEU A 1 80 ? 24.009 6.026 -23.504 1.00 92.69 80 LEU A O 1
ATOM 646 N N . ALA A 1 81 ? 22.185 5.474 -22.316 1.00 93.06 81 ALA A N 1
ATOM 647 C CA . ALA A 1 81 ? 22.866 5.480 -21.024 1.00 93.06 81 ALA A CA 1
ATOM 648 C C . ALA A 1 81 ? 23.997 4.438 -20.961 1.00 93.06 81 ALA A C 1
ATOM 650 O O . ALA A 1 81 ? 25.092 4.767 -20.505 1.00 93.06 81 ALA A O 1
ATOM 651 N N . LEU A 1 82 ? 23.762 3.221 -21.469 1.00 93.06 82 LEU A N 1
ATOM 652 C CA . LEU A 1 82 ? 24.784 2.171 -21.568 1.00 93.06 82 LEU A CA 1
ATOM 653 C C . LEU A 1 82 ? 25.938 2.588 -22.486 1.00 93.06 82 LEU A C 1
ATOM 655 O O . LEU A 1 82 ? 27.095 2.472 -22.096 1.00 93.06 82 LEU A O 1
ATOM 659 N N . SER A 1 83 ? 25.634 3.178 -23.645 1.00 91.56 83 SER A N 1
ATOM 660 C CA . SER A 1 83 ? 26.655 3.666 -24.585 1.00 91.56 83 SER A CA 1
ATOM 661 C C . SER A 1 83 ? 27.557 4.738 -23.966 1.00 91.56 83 SER A C 1
ATOM 663 O O . SER A 1 83 ? 28.753 4.768 -24.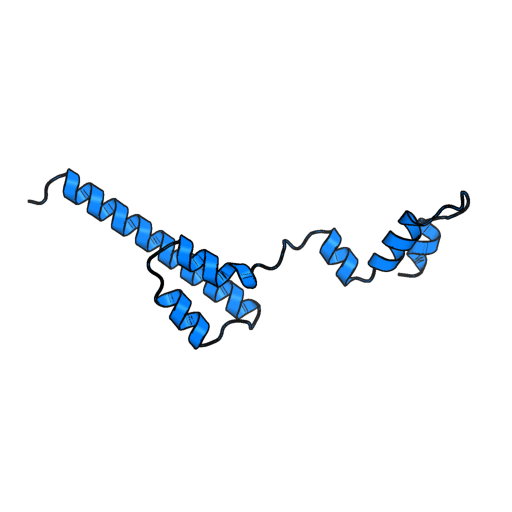236 1.00 91.56 83 SER A O 1
ATOM 665 N N . ILE A 1 84 ? 26.995 5.619 -23.128 1.00 91.69 84 ILE A N 1
ATOM 666 C CA . ILE A 1 84 ? 27.762 6.634 -22.390 1.00 91.69 84 ILE A CA 1
ATOM 667 C C . ILE A 1 84 ? 28.626 5.985 -21.302 1.00 91.69 84 ILE A C 1
ATOM 669 O O . ILE A 1 84 ? 29.760 6.411 -21.095 1.00 91.69 84 ILE A O 1
ATOM 673 N N . LEU A 1 85 ? 28.098 4.978 -20.602 1.00 91.81 85 LEU A N 1
ATOM 674 C CA . LEU A 1 85 ? 28.790 4.290 -19.511 1.00 91.81 85 LEU A CA 1
ATOM 675 C C . LEU A 1 85 ? 29.971 3.439 -20.008 1.00 91.81 85 LEU A C 1
ATOM 677 O O . LEU A 1 85 ? 31.019 3.425 -19.370 1.00 91.81 85 LEU A O 1
ATOM 681 N N . GLU A 1 86 ? 29.802 2.750 -21.136 1.00 92.94 86 GLU A N 1
ATOM 682 C CA . GLU A 1 86 ? 30.797 1.854 -21.745 1.00 92.94 86 GLU A CA 1
ATOM 683 C C . GLU A 1 86 ? 31.802 2.587 -22.650 1.00 92.94 86 GLU A C 1
ATOM 685 O O . GLU A 1 86 ? 32.729 1.979 -23.187 1.00 92.94 86 GLU A O 1
ATOM 690 N N . ALA A 1 87 ? 31.641 3.898 -22.849 1.00 88.69 87 ALA A N 1
ATOM 691 C CA . ALA A 1 87 ? 32.505 4.672 -23.727 1.00 88.69 87 ALA A CA 1
ATOM 692 C C . ALA A 1 87 ? 33.935 4.799 -23.169 1.00 88.69 87 ALA A C 1
ATOM 694 O O . ALA A 1 87 ? 34.257 5.720 -22.424 1.00 88.69 87 ALA A O 1
ATOM 695 N N . GLU A 1 88 ? 34.835 3.927 -23.621 1.00 84.62 88 GLU A N 1
ATOM 696 C CA . GLU A 1 88 ? 36.281 4.037 -23.359 1.00 84.62 88 GLU A CA 1
ATOM 697 C C . GLU A 1 88 ? 36.988 5.002 -24.332 1.00 84.62 88 GLU A C 1
ATOM 699 O O . GLU A 1 88 ? 38.122 5.428 -24.106 1.00 84.62 88 GLU A O 1
ATOM 704 N N . ASN A 1 89 ? 36.327 5.365 -25.437 1.00 85.94 89 ASN A N 1
ATOM 705 C CA . ASN A 1 89 ? 36.895 6.222 -26.473 1.00 85.94 89 ASN A CA 1
ATOM 706 C C . ASN A 1 89 ? 36.831 7.713 -26.070 1.00 85.94 89 ASN A C 1
ATOM 708 O O . ASN A 1 89 ? 35.730 8.263 -25.991 1.00 85.94 89 ASN A O 1
ATOM 712 N N . PRO A 1 90 ? 37.969 8.433 -25.966 1.00 82.19 90 PRO A N 1
ATOM 713 C CA . PRO A 1 90 ? 37.996 9.862 -25.624 1.00 82.19 90 PRO A CA 1
ATOM 714 C C . PRO A 1 90 ? 37.275 10.779 -26.624 1.00 82.19 90 PRO A C 1
ATOM 716 O O . PRO A 1 90 ? 37.042 11.950 -26.336 1.00 82.19 90 PRO A O 1
ATOM 719 N N . ARG A 1 91 ? 36.969 10.283 -27.830 1.00 87.88 91 ARG A N 1
ATOM 720 C CA . ARG A 1 91 ? 36.225 11.012 -28.870 1.00 87.88 91 ARG A CA 1
ATOM 721 C C . ARG A 1 91 ? 34.727 10.712 -28.876 1.00 87.88 91 ARG A C 1
ATOM 723 O O . ARG A 1 91 ? 34.025 11.225 -29.749 1.00 87.88 91 ARG A O 1
ATOM 730 N N . PHE A 1 92 ? 34.235 9.872 -27.968 1.00 90.00 92 PHE A N 1
ATOM 731 C CA . PHE A 1 92 ? 32.807 9.620 -27.847 1.00 90.00 92 PHE A CA 1
ATOM 732 C C . PHE A 1 92 ? 32.077 10.923 -27.490 1.00 90.00 92 PHE A C 1
ATOM 734 O O . PHE A 1 92 ? 32.434 11.609 -26.535 1.00 90.00 92 PHE A O 1
ATOM 741 N N . ASN A 1 93 ? 31.072 11.284 -28.292 1.00 92.38 93 ASN A N 1
ATOM 742 C CA . ASN A 1 93 ? 30.271 12.483 -28.075 1.00 92.38 93 ASN A CA 1
ATOM 743 C C . ASN A 1 93 ? 28.847 12.071 -27.662 1.00 92.38 93 ASN A C 1
ATOM 745 O O . ASN A 1 93 ? 28.071 11.669 -28.534 1.00 92.38 93 ASN A O 1
ATOM 749 N N . PRO A 1 94 ? 28.483 12.211 -26.374 1.00 89.62 94 PRO A N 1
ATOM 750 C CA . PRO A 1 94 ? 27.180 11.784 -25.868 1.00 89.62 94 PRO A CA 1
ATOM 751 C C . PRO A 1 94 ? 26.016 12.555 -26.504 1.00 89.62 94 PRO A C 1
ATOM 753 O O . PRO A 1 94 ? 24.944 11.990 -26.693 1.00 89.62 94 PRO A O 1
ATOM 756 N N . TYR A 1 95 ? 26.222 13.817 -26.893 1.00 92.81 95 TYR A N 1
ATOM 757 C CA . TYR A 1 95 ? 25.182 14.628 -27.532 1.00 92.81 95 TYR A CA 1
ATOM 758 C C . TYR A 1 95 ? 24.864 14.140 -28.943 1.00 92.81 95 TYR A C 1
ATOM 760 O O . TYR A 1 95 ? 23.702 14.079 -29.321 1.00 92.81 95 TYR A O 1
ATOM 768 N N . LYS A 1 96 ? 25.890 13.742 -29.705 1.00 92.69 96 LYS A N 1
ATOM 769 C CA . LYS A 1 96 ? 25.705 13.196 -31.055 1.00 92.69 96 LYS A CA 1
ATOM 770 C C . LYS A 1 96 ? 25.032 11.823 -31.027 1.00 92.69 96 LYS A C 1
ATOM 772 O O . LYS A 1 96 ? 24.248 11.504 -31.911 1.00 92.69 96 LYS A O 1
ATOM 777 N N . GLU A 1 97 ? 25.347 11.003 -30.027 1.00 89.44 97 GLU A N 1
ATOM 778 C CA . GLU A 1 97 ? 24.690 9.705 -29.853 1.00 89.44 97 GLU A CA 1
ATOM 779 C C . GLU A 1 97 ? 23.218 9.867 -29.450 1.00 89.44 97 GLU A C 1
ATOM 781 O O . GLU A 1 97 ? 22.367 9.112 -29.917 1.00 89.44 97 GLU A O 1
ATOM 786 N N . ALA A 1 98 ? 22.906 10.895 -28.654 1.00 92.25 98 ALA A N 1
ATOM 787 C CA . ALA A 1 98 ? 21.542 11.206 -28.241 1.00 92.25 98 ALA A CA 1
ATOM 788 C C . ALA A 1 98 ? 20.616 11.601 -29.406 1.00 92.25 98 ALA A C 1
ATOM 790 O O . ALA A 1 98 ? 19.424 11.354 -29.308 1.00 92.25 98 ALA A O 1
ATOM 791 N N . GLU A 1 99 ? 21.133 12.135 -30.522 1.00 93.38 99 GLU A N 1
ATOM 792 C CA . GLU A 1 99 ? 20.330 12.480 -31.716 1.00 93.38 99 GLU A CA 1
ATOM 793 C C . GLU A 1 99 ? 19.622 11.270 -32.364 1.00 93.38 99 GLU A C 1
ATOM 795 O O . GLU A 1 99 ? 18.773 11.446 -33.237 1.00 93.38 99 GLU A O 1
ATOM 800 N N . LYS A 1 100 ? 19.978 10.040 -31.972 1.00 89.06 100 LYS A N 1
ATOM 801 C CA . LYS A 1 100 ? 19.387 8.792 -32.483 1.00 89.06 100 LYS A CA 1
ATOM 802 C C . LYS A 1 100 ? 18.139 8.328 -31.718 1.00 89.06 100 LYS A C 1
ATOM 804 O O . LYS A 1 100 ? 17.539 7.337 -32.138 1.00 89.06 100 LYS A O 1
ATOM 809 N N . TYR A 1 101 ? 17.791 8.992 -30.616 1.00 87.00 101 TYR A N 1
ATOM 810 C CA . TYR A 1 101 ? 16.675 8.662 -29.722 1.00 87.00 101 TYR A CA 1
ATOM 811 C C . TYR A 1 101 ? 15.661 9.807 -29.696 1.00 87.00 101 TYR A C 1
ATOM 813 O O . TYR A 1 101 ? 14.450 9.503 -29.646 1.00 87.00 101 TYR A O 1
#

Secondary structure (DSSP, 8-state):
---HHHHHHHHHHHHHHHHHHHHHHHHHHHHHHTT---HHHHHHHHS--SHHHHHHHHGGG-PPP--HHHHHHHTTTHHHHHHHHS---TT--HHHHHTT-

Foldseek 3Di:
DDDPVVVVVVVVLVVQVVVLVVLLVVLQVLCVVVVNDDPVLNVQSVPDPDPVSNCVSSVVVPDDDPDPVVVCVVVVCPVLVVCVVPPPDPPDDSVVVVVVD

InterPro domains:
  IPR023319 Tex-like protein, HTH domain superfamily [G3DSA:1.10.10.650] (1-63)
  IPR050437 Small ribosomal subunit protein bS1-like [PTHR10724] (1-88)

Sequence (101 aa):
GLDEEVIQEIHQMYTYNIELNKRKEAIIKILEEKKLLTAELKTKIDEVDTKAALENIYEPFKVGKKTKATEAIALGLEQLALSILEAENPRFNPYKEAEKY

pLDDT: mean 91.61, std 6.53, range [63.56, 97.88]

Organism: Escherichia coli (NCBI:txid562)

Radius of gyration: 24.19 Å; chains: 1; bounding box: 59×27×66 Å